Protein AF-A0AAJ1Z3J2-F1 (afdb_monomer)

Organism: NCBI:txid64104

Nearest PDB structures (foldseek):
  8h9e-assembly1_G  TM=8.142E-01  e=5.727E+00  Homo sapiens

Structure (mmCIF, N/CA/C/O backbone):
data_AF-A0AAJ1Z3J2-F1
#
_entry.id   AF-A0AAJ1Z3J2-F1
#
loop_
_atom_site.group_PDB
_atom_site.id
_atom_site.type_symbol
_atom_site.label_atom_id
_atom_site.label_alt_id
_atom_site.label_comp_id
_atom_site.label_asym_id
_atom_site.label_entity_id
_atom_site.label_seq_id
_atom_site.pdbx_PDB_ins_code
_atom_site.Cartn_x
_atom_site.Cartn_y
_atom_site.Cartn_z
_atom_site.occupancy
_atom_site.B_iso_or_equiv
_atom_site.auth_seq_id
_atom_site.auth_comp_id
_atom_site.auth_asym_id
_atom_site.auth_atom_id
_atom_site.pdbx_PDB_model_num
ATOM 1 N N . MET A 1 1 ? 12.223 12.892 -10.654 1.00 62.12 1 MET A N 1
ATOM 2 C CA . MET A 1 1 ? 12.284 12.056 -9.439 1.00 62.12 1 MET A CA 1
ATOM 3 C C . MET A 1 1 ? 13.469 11.130 -9.549 1.00 62.12 1 MET A C 1
ATOM 5 O O . MET A 1 1 ? 13.571 10.411 -10.542 1.00 62.12 1 MET A O 1
ATOM 9 N N . HIS A 1 2 ? 14.362 11.187 -8.570 1.00 77.50 2 HIS A N 1
ATOM 10 C CA . HIS A 1 2 ? 15.524 10.306 -8.504 1.00 77.50 2 HIS A CA 1
ATOM 11 C C . HIS A 1 2 ? 15.055 8.852 -8.307 1.00 77.50 2 HIS A C 1
ATOM 13 O O . HIS A 1 2 ? 14.030 8.623 -7.661 1.00 77.50 2 HIS A O 1
ATOM 19 N N . SER A 1 3 ? 15.780 7.855 -8.831 1.00 77.62 3 SER A N 1
ATOM 20 C CA . SER A 1 3 ? 15.408 6.432 -8.673 1.00 77.62 3 SER A CA 1
ATOM 21 C C . SER A 1 3 ? 15.209 6.033 -7.205 1.00 77.62 3 SER A C 1
ATOM 23 O O . SER A 1 3 ? 14.356 5.206 -6.894 1.00 77.62 3 SER A O 1
ATOM 25 N N . PHE A 1 4 ? 15.933 6.693 -6.299 1.00 79.69 4 PHE A N 1
ATOM 26 C CA . PHE A 1 4 ? 15.782 6.535 -4.854 1.00 79.69 4 PHE A CA 1
ATOM 27 C C . PHE A 1 4 ? 14.391 6.942 -4.337 1.00 79.69 4 PHE A C 1
ATOM 29 O O . PHE A 1 4 ? 13.766 6.179 -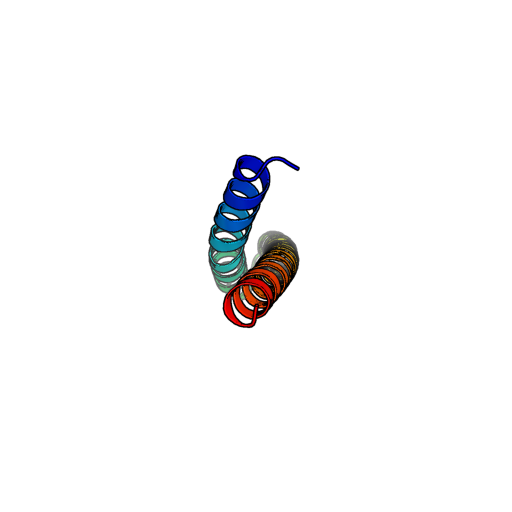3.610 1.00 79.69 4 PHE A O 1
ATOM 36 N N . GLU A 1 5 ? 13.858 8.097 -4.749 1.00 83.69 5 GLU A N 1
ATOM 37 C CA . GLU A 1 5 ? 12.532 8.570 -4.314 1.00 83.69 5 GLU A CA 1
ATOM 38 C C . GLU A 1 5 ? 11.423 7.615 -4.766 1.00 83.69 5 GLU A C 1
ATOM 40 O O . GLU A 1 5 ? 10.499 7.323 -4.008 1.00 83.69 5 GLU A O 1
ATOM 45 N N . LYS A 1 6 ? 11.539 7.082 -5.990 1.00 81.00 6 LYS A N 1
ATOM 46 C CA . LYS A 1 6 ? 10.603 6.079 -6.516 1.00 81.00 6 LYS A CA 1
ATOM 47 C C . LYS A 1 6 ? 10.641 4.789 -5.696 1.00 81.00 6 LYS A C 1
ATOM 49 O O . LYS A 1 6 ? 9.584 4.258 -5.369 1.00 81.00 6 LYS A O 1
ATOM 54 N N . ALA A 1 7 ? 11.834 4.309 -5.340 1.00 83.38 7 ALA A N 1
ATOM 55 C CA . ALA A 1 7 ? 11.998 3.109 -4.520 1.00 83.38 7 ALA A CA 1
ATOM 56 C C . ALA A 1 7 ? 11.413 3.295 -3.111 1.00 83.38 7 ALA A C 1
ATOM 58 O O . ALA A 1 7 ? 10.685 2.435 -2.622 1.00 83.38 7 ALA A O 1
ATOM 59 N N . VAL A 1 8 ? 11.667 4.449 -2.490 1.00 87.50 8 VAL A N 1
ATOM 60 C CA . VAL A 1 8 ? 11.108 4.806 -1.182 1.00 87.50 8 VAL A CA 1
ATOM 61 C C . VAL A 1 8 ? 9.577 4.837 -1.235 1.00 87.50 8 VAL A C 1
ATOM 63 O O . VAL A 1 8 ? 8.924 4.185 -0.423 1.00 87.50 8 VAL A O 1
ATOM 66 N N . LEU A 1 9 ? 8.990 5.512 -2.230 1.00 86.56 9 LEU A N 1
ATOM 67 C CA . LEU A 1 9 ? 7.536 5.547 -2.427 1.00 86.56 9 LEU A CA 1
ATOM 68 C C . LEU A 1 9 ? 6.938 4.156 -2.651 1.00 86.56 9 LEU A C 1
ATOM 70 O O . LEU A 1 9 ? 5.856 3.865 -2.138 1.00 86.56 9 LEU A O 1
ATOM 74 N N . TYR A 1 10 ? 7.636 3.293 -3.388 1.00 86.00 10 TYR A N 1
ATOM 75 C CA . TYR A 1 10 ? 7.201 1.925 -3.640 1.00 86.00 10 TYR A CA 1
ATOM 76 C C . TYR A 1 10 ? 7.160 1.094 -2.350 1.00 86.00 10 TYR A C 1
ATOM 78 O O . TYR A 1 10 ? 6.143 0.466 -2.059 1.00 86.00 10 TYR A O 1
ATOM 86 N N . ILE A 1 11 ? 8.220 1.156 -1.536 1.00 87.12 11 ILE A N 1
ATOM 87 C CA . ILE A 1 11 ? 8.306 0.451 -0.248 1.00 87.12 11 ILE A CA 1
ATOM 88 C C . ILE A 1 11 ? 7.238 0.960 0.724 1.00 87.12 11 ILE A C 1
ATOM 90 O O . ILE A 1 11 ? 6.526 0.161 1.330 1.00 87.12 11 ILE A O 1
ATOM 94 N N . PHE A 1 12 ? 7.067 2.280 0.843 1.00 86.88 12 PHE A N 1
ATOM 95 C CA . PHE A 1 12 ? 6.024 2.845 1.699 1.00 86.88 12 PHE A CA 1
ATOM 96 C C . PHE A 1 12 ? 4.625 2.432 1.237 1.00 86.88 12 PHE A C 1
ATOM 98 O O . PHE A 1 12 ? 3.820 2.002 2.060 1.00 86.88 12 PHE A O 1
ATOM 105 N N . SER A 1 13 ? 4.341 2.493 -0.066 1.00 85.69 13 SER A N 1
ATOM 106 C CA . SER A 1 13 ? 3.045 2.066 -0.614 1.00 85.69 13 SER A CA 1
ATOM 107 C C . SER A 1 13 ? 2.777 0.583 -0.340 1.00 85.69 13 SER A C 1
ATOM 109 O O . SER A 1 13 ? 1.665 0.211 0.031 1.00 85.69 13 SER A O 1
ATOM 111 N N . PHE A 1 14 ? 3.811 -0.255 -0.441 1.00 86.75 14 PHE A N 1
ATOM 112 C CA . PHE A 1 14 ? 3.717 -1.675 -0.127 1.00 86.75 14 PHE 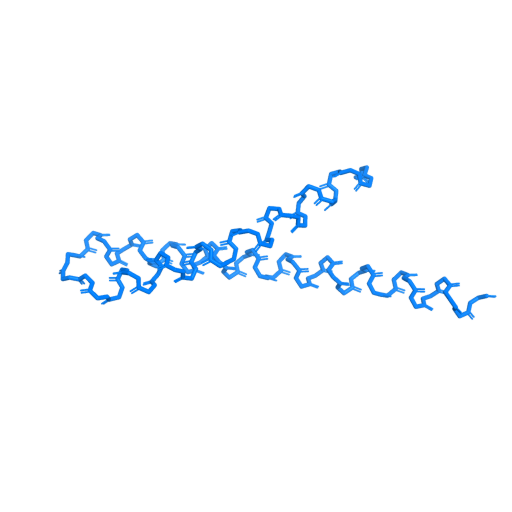A CA 1
ATOM 113 C C . PHE A 1 14 ? 3.440 -1.947 1.355 1.00 86.75 14 PHE A C 1
ATOM 115 O O . PHE A 1 14 ? 2.683 -2.857 1.659 1.00 86.75 14 PHE A O 1
ATOM 122 N N . ILE A 1 15 ? 4.024 -1.173 2.275 1.00 89.88 15 ILE A N 1
ATOM 123 C CA . ILE A 1 15 ? 3.852 -1.354 3.726 1.00 89.88 15 ILE A CA 1
ATOM 124 C C . ILE A 1 15 ? 2.510 -0.787 4.211 1.00 89.88 15 ILE A C 1
ATOM 126 O O . ILE A 1 15 ? 1.824 -1.409 5.023 1.00 89.88 15 ILE A O 1
ATOM 130 N N . PHE A 1 16 ? 2.097 0.379 3.710 1.00 87.81 16 PHE A N 1
ATOM 131 C CA . PHE A 1 16 ? 0.852 1.021 4.138 1.00 87.81 16 PHE A CA 1
ATOM 132 C C . PHE A 1 16 ? -0.400 0.263 3.695 1.00 87.81 16 PHE A C 1
ATOM 134 O O . PHE A 1 16 ? -1.405 0.291 4.406 1.00 87.81 16 PHE A O 1
ATOM 141 N N . TYR A 1 17 ? -0.336 -0.456 2.572 1.00 87.06 17 TYR A N 1
ATOM 142 C CA . TYR A 1 17 ? -1.439 -1.286 2.099 1.00 87.06 17 TYR A CA 1
ATOM 143 C C . TYR A 1 17 ? -1.882 -2.367 3.116 1.00 87.06 17 TYR A C 1
ATOM 145 O O . TYR A 1 17 ? -3.018 -2.292 3.593 1.00 87.06 17 TYR A O 1
ATOM 153 N N . PRO A 1 18 ? -1.036 -3.332 3.532 1.00 89.81 18 PRO A N 1
ATOM 154 C CA . PRO A 1 18 ? -1.416 -4.359 4.497 1.00 89.81 18 PRO A CA 1
ATOM 155 C C . PRO A 1 18 ? -1.734 -3.769 5.873 1.00 89.81 18 PRO A C 1
ATOM 157 O O . PRO A 1 18 ? -2.681 -4.219 6.515 1.00 89.81 18 PRO A O 1
ATOM 160 N N . ILE A 1 19 ? -1.017 -2.729 6.316 1.00 90.94 19 ILE A N 1
ATOM 161 C CA . ILE A 1 19 ? -1.299 -2.066 7.599 1.00 90.94 19 ILE A CA 1
ATOM 162 C C . ILE A 1 19 ? -2.702 -1.447 7.600 1.00 90.94 19 ILE A C 1
ATOM 164 O O . ILE A 1 19 ? -3.453 -1.623 8.561 1.00 90.94 19 ILE A O 1
ATOM 168 N N . GLY A 1 20 ? -3.082 -0.751 6.526 1.00 90.19 20 GLY A N 1
ATOM 169 C CA . GLY A 1 20 ? -4.405 -0.144 6.410 1.00 90.19 20 GLY A CA 1
ATOM 170 C C . GLY A 1 20 ? -5.528 -1.185 6.347 1.00 90.19 20 GLY A C 1
ATOM 171 O O . GLY A 1 20 ? -6.569 -0.990 6.976 1.00 90.19 20 GLY A O 1
ATOM 172 N N . ILE A 1 21 ? -5.298 -2.328 5.689 1.00 91.00 21 ILE A N 1
ATOM 173 C CA . ILE A 1 21 ? -6.239 -3.460 5.685 1.00 91.00 21 ILE A CA 1
ATOM 174 C C . ILE A 1 21 ? -6.395 -4.054 7.091 1.00 91.00 21 ILE A C 1
ATOM 176 O O . ILE A 1 21 ? -7.521 -4.226 7.552 1.00 91.00 21 ILE A O 1
ATOM 180 N N . ILE A 1 22 ? -5.297 -4.318 7.808 1.00 91.50 22 ILE A N 1
ATOM 181 C CA . ILE A 1 22 ? -5.341 -4.860 9.177 1.00 91.50 22 ILE A CA 1
ATOM 182 C C . ILE A 1 22 ? -6.084 -3.896 10.112 1.00 91.50 22 ILE A C 1
ATOM 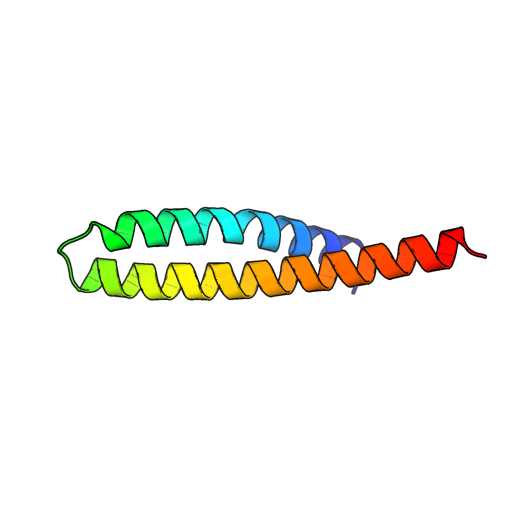184 O O . ILE A 1 22 ? -6.982 -4.313 10.846 1.00 91.50 22 ILE A O 1
ATOM 188 N N . GLY A 1 23 ? -5.768 -2.598 10.053 1.00 90.44 23 GLY A N 1
ATOM 189 C CA . GLY A 1 23 ? -6.444 -1.570 10.849 1.00 90.44 23 GLY A CA 1
ATOM 190 C C . GLY A 1 23 ? -7.943 -1.474 10.552 1.00 90.44 23 GLY A C 1
ATOM 191 O O . GLY A 1 23 ? -8.757 -1.331 11.468 1.00 90.44 23 GLY A O 1
ATOM 192 N N . TRP A 1 24 ? -8.331 -1.621 9.284 1.00 92.75 24 TRP A N 1
ATOM 193 C CA . TRP A 1 24 ? -9.735 -1.676 8.888 1.00 92.75 24 TRP A CA 1
ATOM 194 C C . TRP A 1 24 ? -10.449 -2.931 9.407 1.00 92.75 24 TRP A C 1
ATOM 196 O O . TRP A 1 24 ? -11.543 -2.813 9.962 1.00 92.75 24 TRP A O 1
ATOM 206 N N . ILE A 1 25 ? -9.826 -4.110 9.308 1.00 91.12 25 ILE A N 1
ATOM 207 C CA . ILE A 1 25 ? -10.384 -5.367 9.831 1.00 91.12 25 ILE A CA 1
ATOM 208 C C . ILE A 1 25 ? -10.635 -5.249 11.338 1.00 91.12 25 ILE A C 1
ATOM 210 O O . ILE A 1 25 ? -11.736 -5.537 11.800 1.00 91.12 25 ILE A O 1
ATOM 214 N N . ILE A 1 26 ? -9.656 -4.761 12.107 1.00 90.12 26 ILE A N 1
ATOM 215 C CA . ILE A 1 26 ? -9.795 -4.573 13.563 1.00 90.12 26 ILE A CA 1
ATOM 216 C C . ILE A 1 26 ? -10.949 -3.611 13.885 1.00 90.12 26 ILE A C 1
ATOM 218 O O . ILE A 1 26 ? -11.716 -3.821 14.826 1.00 90.12 26 ILE A O 1
ATOM 222 N N . SER A 1 27 ? -11.095 -2.555 13.089 1.00 89.69 27 SER A N 1
ATOM 223 C CA . SER A 1 27 ? -12.152 -1.561 13.250 1.00 89.69 27 SER A CA 1
ATOM 224 C C . SER A 1 27 ? -13.560 -2.108 12.972 1.00 89.69 27 SER A C 1
ATOM 226 O O . SER A 1 27 ? -14.511 -1.730 13.659 1.00 89.69 27 SER A O 1
ATOM 228 N N . LEU A 1 28 ? -13.699 -3.034 12.020 1.00 87.88 28 LEU A N 1
ATOM 229 C CA . LEU A 1 28 ? -14.967 -3.678 11.652 1.00 87.88 28 LEU A CA 1
ATOM 230 C C . LEU A 1 28 ? -15.628 -4.394 12.841 1.00 87.88 28 LEU A C 1
ATOM 232 O O . LEU A 1 28 ? -16.845 -4.301 13.031 1.00 87.88 28 LEU A O 1
ATOM 236 N N . PHE A 1 29 ? -14.810 -5.043 13.672 1.00 88.31 29 PHE A N 1
ATOM 237 C CA . PHE A 1 29 ? -15.248 -5.757 14.873 1.00 88.31 29 PHE A CA 1
ATOM 238 C C . PHE A 1 29 ? -15.448 -4.852 16.095 1.00 88.31 29 PHE A C 1
ATOM 240 O O . PHE A 1 29 ? -15.963 -5.303 17.119 1.00 88.31 29 PHE A O 1
ATOM 247 N N . SER A 1 30 ? -15.083 -3.571 16.012 1.00 87.00 30 SER A N 1
ATOM 248 C CA . SER A 1 30 ? -15.300 -2.636 17.111 1.00 87.00 30 SER A CA 1
ATOM 249 C C . SER A 1 30 ? -16.758 -2.167 17.166 1.00 87.00 30 SER A C 1
ATOM 251 O O . SER A 1 30 ? -17.370 -1.828 16.146 1.00 87.00 30 SER A O 1
ATOM 253 N N . LYS A 1 31 ? -17.311 -2.126 18.385 1.00 84.88 31 LYS A N 1
ATOM 254 C CA . LYS A 1 31 ? -18.609 -1.502 18.687 1.00 84.88 31 LYS A CA 1
ATOM 255 C C . LYS A 1 31 ? -18.504 0.018 18.855 1.00 84.88 31 LYS A C 1
ATOM 257 O O . LYS A 1 31 ? -19.529 0.691 18.798 1.00 84.88 31 LYS A O 1
ATOM 262 N N . ASP A 1 32 ? -17.291 0.557 19.000 1.00 91.00 32 ASP A N 1
ATOM 263 C CA . ASP A 1 32 ? -17.074 1.988 19.193 1.00 91.00 32 ASP A CA 1
ATOM 264 C C . ASP A 1 32 ? -17.208 2.748 17.861 1.00 91.00 32 ASP A C 1
ATOM 266 O O . ASP A 1 32 ? -16.476 2.469 16.899 1.00 91.00 32 ASP A O 1
ATOM 270 N N . PRO A 1 33 ? -18.108 3.743 17.773 1.00 86.50 33 PRO A N 1
ATOM 271 C CA . PRO A 1 33 ? -18.337 4.489 16.537 1.00 86.50 33 PRO A CA 1
ATOM 272 C C . PRO A 1 33 ? -17.100 5.280 16.082 1.00 86.50 33 PRO A C 1
ATOM 274 O O . PRO A 1 33 ? -16.869 5.422 14.877 1.00 86.50 33 PRO A O 1
ATOM 277 N N . GLU A 1 34 ? -16.263 5.742 17.015 1.00 89.62 34 GLU A N 1
ATOM 278 C CA . GLU A 1 34 ? -14.993 6.405 16.697 1.00 89.62 34 GLU A CA 1
ATOM 279 C C . GLU A 1 34 ? -13.991 5.447 16.052 1.00 89.62 34 GLU A C 1
ATOM 281 O O . GLU A 1 34 ? -13.419 5.758 15.004 1.00 89.62 34 GLU A O 1
ATOM 286 N N . ARG A 1 35 ? -13.842 4.237 16.604 1.00 87.25 35 ARG A N 1
ATOM 287 C CA . ARG A 1 35 ? -12.963 3.209 16.034 1.00 87.25 35 ARG A CA 1
ATOM 288 C C . ARG A 1 35 ? -13.420 2.798 14.641 1.00 87.25 35 ARG A C 1
ATOM 290 O O . ARG A 1 35 ? -12.574 2.644 13.762 1.00 87.25 35 ARG A O 1
ATOM 297 N N . ARG A 1 36 ? -14.733 2.711 14.394 1.00 87.69 36 ARG A N 1
ATOM 298 C CA . ARG A 1 36 ? -15.311 2.499 13.050 1.00 87.69 36 ARG A CA 1
ATOM 299 C C . ARG A 1 36 ? -14.987 3.625 12.069 1.00 87.69 36 ARG A C 1
ATOM 301 O O . ARG A 1 36 ? -14.723 3.369 10.895 1.00 87.69 36 ARG A O 1
ATOM 308 N N . LYS A 1 37 ? -14.974 4.880 12.528 1.00 90.81 37 LYS A N 1
ATOM 309 C CA . LYS A 1 37 ? -14.575 6.028 11.699 1.00 90.81 37 LYS A CA 1
ATOM 310 C C . LYS A 1 37 ? -13.093 5.957 11.325 1.00 90.81 37 LYS A C 1
ATOM 312 O O . LYS A 1 37 ? -12.776 6.169 10.158 1.00 90.81 37 LYS A O 1
ATOM 317 N N . ILE A 1 38 ? -12.224 5.595 12.270 1.00 89.69 38 ILE A N 1
ATOM 318 C CA . ILE A 1 38 ? -10.786 5.405 12.027 1.00 89.69 38 ILE A CA 1
ATOM 319 C C . ILE A 1 38 ? -10.550 4.277 11.016 1.00 89.69 38 ILE A C 1
ATOM 321 O O . ILE A 1 38 ? -9.790 4.463 10.073 1.00 89.69 38 ILE A O 1
ATOM 325 N N . GLY A 1 39 ? -11.268 3.154 11.122 1.00 90.25 39 GLY A N 1
ATOM 326 C CA . GLY A 1 39 ? -11.153 2.068 10.141 1.00 90.25 39 GLY A CA 1
ATOM 327 C C . GLY A 1 39 ? -11.511 2.483 8.723 1.00 90.25 39 GLY A C 1
ATOM 328 O O . GLY A 1 39 ? -10.841 2.066 7.782 1.00 90.25 39 GLY A O 1
ATOM 329 N N . ARG A 1 40 ? -12.524 3.344 8.547 1.00 90.50 40 ARG A N 1
ATOM 330 C CA . ARG A 1 40 ? -12.835 3.912 7.224 1.00 90.50 40 ARG A CA 1
ATOM 331 C C . ARG A 1 40 ? -11.659 4.709 6.660 1.00 90.50 40 ARG A C 1
ATOM 333 O O . ARG A 1 40 ? -11.351 4.583 5.484 1.00 90.50 40 ARG A O 1
ATOM 340 N N . VAL A 1 41 ? -10.970 5.488 7.492 1.00 92.69 41 VAL A N 1
ATOM 341 C CA . VAL A 1 41 ? -9.749 6.189 7.069 1.00 92.69 41 VAL A CA 1
ATOM 342 C C . VAL A 1 41 ? -8.649 5.186 6.714 1.00 92.69 41 VAL A C 1
ATOM 344 O O . VAL A 1 41 ? -8.038 5.321 5.660 1.00 92.69 41 VAL A O 1
ATOM 347 N N . CYS A 1 42 ? -8.450 4.139 7.522 1.00 91.75 42 CYS A N 1
ATOM 348 C CA . CYS A 1 42 ? -7.465 3.091 7.242 1.00 91.75 42 CYS A CA 1
ATOM 349 C C . CYS A 1 42 ? -7.692 2.409 5.887 1.00 91.75 42 CYS A C 1
ATOM 351 O O . CYS A 1 42 ? -6.722 2.204 5.158 1.00 91.75 42 CYS A O 1
ATOM 353 N N . ILE A 1 43 ? -8.943 2.102 5.517 1.00 91.69 43 ILE A N 1
ATOM 354 C CA . ILE A 1 43 ? -9.216 1.493 4.209 1.00 91.69 43 ILE A CA 1
ATOM 355 C C . ILE A 1 43 ? -9.006 2.473 3.057 1.00 91.69 43 ILE A C 1
ATOM 357 O O . ILE A 1 43 ? -8.471 2.060 2.036 1.00 91.69 43 ILE A O 1
ATOM 361 N N . TYR A 1 44 ? -9.334 3.762 3.212 1.00 91.62 44 TYR A N 1
ATOM 362 C CA . TYR A 1 44 ? -9.025 4.762 2.182 1.00 91.62 44 TYR A CA 1
ATOM 363 C C . TYR A 1 44 ? -7.518 4.910 1.977 1.00 91.62 44 TYR A C 1
ATOM 365 O O . TYR A 1 44 ? -7.056 4.913 0.837 1.00 91.62 44 TYR A O 1
ATOM 373 N N . THR A 1 45 ? -6.745 4.959 3.064 1.00 90.75 45 THR A N 1
ATOM 374 C CA . THR A 1 45 ? -5.282 4.983 2.992 1.00 90.75 45 THR A CA 1
ATOM 375 C C . THR A 1 45 ? -4.748 3.729 2.304 1.00 90.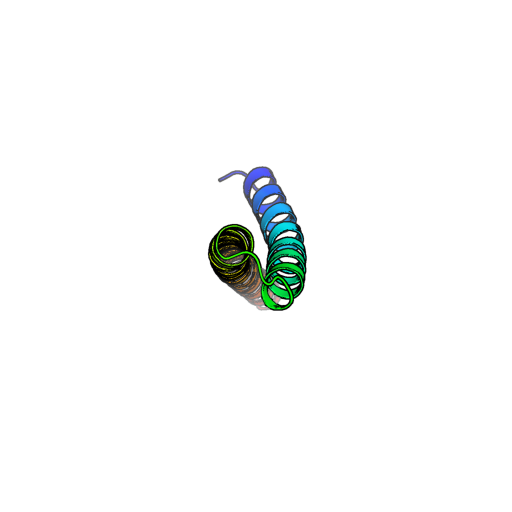75 45 THR A 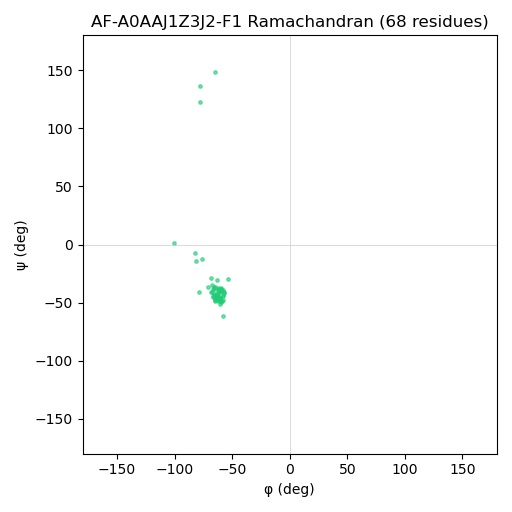C 1
ATOM 377 O O . THR A 1 45 ? -3.937 3.850 1.390 1.00 90.75 45 THR A O 1
ATOM 380 N N . ALA A 1 46 ? -5.250 2.539 2.659 1.00 91.88 46 ALA A N 1
ATOM 381 C CA . ALA A 1 46 ? -4.864 1.289 2.003 1.00 91.88 46 ALA A CA 1
ATOM 382 C C . ALA A 1 46 ? -5.151 1.321 0.494 1.00 91.88 46 ALA A C 1
ATOM 384 O O . ALA A 1 46 ? -4.300 0.941 -0.304 1.00 91.88 46 ALA A O 1
ATOM 385 N N . LEU A 1 47 ? -6.327 1.813 0.097 1.00 93.38 47 LEU A N 1
ATOM 386 C CA . LEU A 1 47 ? -6.745 1.902 -1.303 1.00 93.38 47 LEU A CA 1
ATOM 387 C C . LEU A 1 47 ? -5.825 2.825 -2.109 1.00 93.38 47 LEU A C 1
ATOM 389 O O . LEU A 1 47 ? -5.373 2.457 -3.191 1.00 93.38 47 LEU A O 1
ATOM 393 N N . ILE A 1 48 ? -5.489 3.994 -1.557 1.00 92.88 48 ILE A N 1
ATOM 394 C CA . ILE A 1 48 ? -4.557 4.940 -2.184 1.00 92.88 48 ILE A CA 1
ATOM 395 C C . ILE A 1 48 ? -3.167 4.307 -2.325 1.00 92.88 48 ILE A C 1
ATOM 397 O O . ILE A 1 48 ? -2.571 4.365 -3.401 1.00 92.88 48 ILE A O 1
ATOM 401 N N . SER A 1 49 ? -2.666 3.659 -1.270 1.00 91.38 49 SER A N 1
ATOM 402 C CA . SER A 1 49 ? -1.380 2.957 -1.303 1.00 91.38 49 SER A CA 1
ATOM 403 C C . SER A 1 49 ? -1.363 1.825 -2.333 1.00 91.38 49 SER A C 1
ATOM 405 O O . SER A 1 49 ? -0.378 1.669 -3.050 1.00 91.38 49 SER A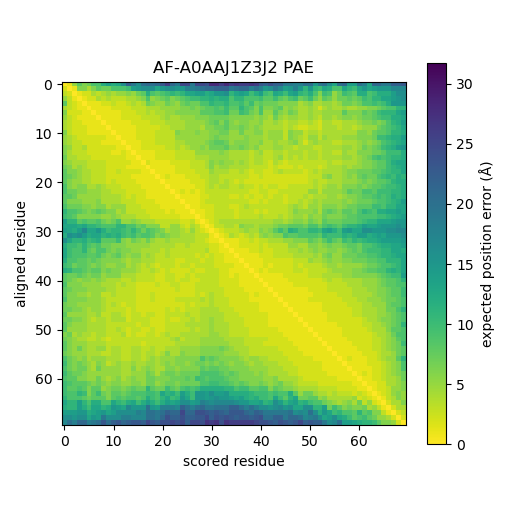 O 1
ATOM 407 N N . PHE A 1 50 ? -2.462 1.083 -2.478 1.00 90.81 50 PHE A N 1
ATOM 408 C CA . PHE A 1 50 ? -2.591 0.027 -3.480 1.00 90.81 50 PHE A CA 1
ATOM 409 C C . PHE A 1 50 ? -2.558 0.568 -4.913 1.00 90.81 50 PHE A C 1
ATOM 411 O O . PHE A 1 50 ? -1.862 0.017 -5.768 1.00 90.81 50 PHE A O 1
ATOM 418 N N . ILE A 1 51 ? -3.273 1.666 -5.179 1.00 93.69 51 ILE A N 1
ATOM 419 C CA . ILE A 1 51 ? -3.282 2.318 -6.496 1.00 93.69 51 ILE A CA 1
ATOM 420 C C . ILE A 1 51 ? -1.881 2.832 -6.844 1.00 93.69 51 ILE A C 1
ATOM 422 O O . ILE A 1 51 ? -1.403 2.600 -7.957 1.00 93.69 51 ILE A O 1
ATOM 426 N N . LEU A 1 52 ? -1.199 3.481 -5.895 1.00 91.06 52 LEU A N 1
ATOM 427 C CA . LEU A 1 52 ? 0.180 3.950 -6.069 1.00 91.06 52 LEU A CA 1
ATOM 428 C C . LEU A 1 52 ? 1.135 2.793 -6.363 1.00 91.06 52 LEU A C 1
ATOM 430 O O . LEU A 1 52 ? 1.886 2.849 -7.337 1.00 91.06 52 LEU A O 1
ATOM 434 N N . PHE A 1 53 ? 1.070 1.731 -5.561 1.00 89.12 53 PHE A N 1
ATOM 435 C CA . PHE A 1 53 ? 1.889 0.537 -5.739 1.00 89.12 53 PHE A CA 1
ATOM 436 C C . PHE A 1 53 ? 1.671 -0.101 -7.117 1.00 89.12 53 PHE A C 1
ATOM 438 O O . PHE A 1 53 ? 2.630 -0.363 -7.840 1.00 89.12 53 PHE A O 1
ATOM 445 N N . THR A 1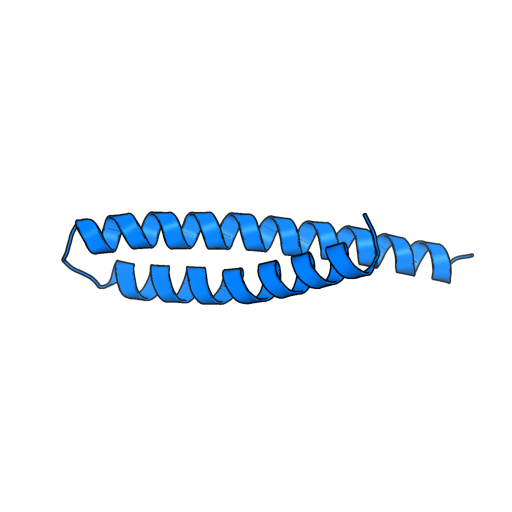 54 ? 0.410 -0.270 -7.518 1.00 89.31 54 THR A N 1
ATOM 446 C CA . THR A 1 54 ? 0.036 -0.860 -8.811 1.00 89.31 54 THR A CA 1
ATOM 447 C C . THR A 1 54 ? 0.514 -0.000 -9.976 1.00 89.31 54 THR A C 1
ATOM 449 O O . THR A 1 54 ? 1.113 -0.513 -10.917 1.00 89.31 54 THR A O 1
ATOM 452 N N . THR A 1 55 ? 0.318 1.317 -9.904 1.00 90.88 55 THR A N 1
ATOM 453 C CA . THR A 1 55 ? 0.734 2.246 -10.966 1.00 90.88 55 THR A CA 1
ATOM 454 C C . THR A 1 55 ? 2.252 2.237 -11.141 1.00 90.88 55 THR A C 1
ATOM 456 O O . THR A 1 55 ? 2.747 2.121 -12.261 1.00 90.88 55 THR A O 1
ATOM 459 N N . LEU A 1 56 ? 3.005 2.297 -10.037 1.00 88.50 56 LEU A N 1
ATOM 460 C CA . LEU A 1 56 ? 4.466 2.212 -10.064 1.00 88.50 56 LEU A CA 1
ATOM 461 C C . LEU A 1 56 ? 4.948 0.856 -10.596 1.00 88.50 56 LEU A C 1
ATOM 463 O O . LEU A 1 56 ? 5.871 0.820 -11.408 1.00 88.50 56 LEU A O 1
ATOM 467 N N . GLY A 1 57 ? 4.300 -0.238 -10.187 1.00 86.38 57 GLY A N 1
ATOM 468 C CA . GLY A 1 57 ? 4.592 -1.584 -10.675 1.00 86.38 57 GLY A CA 1
ATOM 469 C C . GLY A 1 57 ? 4.376 -1.718 -12.182 1.00 86.38 57 GLY A C 1
ATOM 470 O O . GLY A 1 57 ? 5.263 -2.201 -12.881 1.00 86.38 57 GLY A O 1
ATOM 471 N N . ILE A 1 58 ? 3.250 -1.216 -12.704 1.00 89.38 58 ILE A N 1
ATOM 472 C CA . ILE A 1 58 ? 2.942 -1.224 -14.142 1.00 89.38 58 ILE A CA 1
ATOM 473 C C . ILE A 1 58 ? 3.970 -0.399 -14.920 1.00 89.38 58 ILE A C 1
ATOM 475 O O . ILE A 1 58 ? 4.525 -0.895 -15.897 1.00 89.38 58 ILE A O 1
ATOM 479 N N . ILE A 1 59 ? 4.274 0.829 -14.485 1.00 88.12 59 ILE A N 1
ATOM 480 C CA . ILE A 1 59 ? 5.285 1.678 -15.143 1.00 88.12 59 ILE A CA 1
ATOM 481 C C . ILE A 1 59 ? 6.641 0.964 -15.180 1.00 88.12 59 ILE A C 1
ATOM 483 O O . ILE A 1 59 ? 7.329 0.976 -16.205 1.00 88.12 59 ILE A O 1
ATOM 487 N N . SER A 1 60 ? 7.026 0.329 -14.070 1.00 85.06 60 SER A N 1
ATOM 488 C CA . SER A 1 60 ? 8.294 -0.391 -13.986 1.00 85.06 60 SER A CA 1
ATOM 489 C C . SER A 1 60 ? 8.309 -1.625 -14.888 1.00 85.06 60 SER A C 1
ATOM 491 O O . SER A 1 60 ? 9.310 -1.862 -15.558 1.00 85.06 60 SER A O 1
ATOM 493 N N . PHE A 1 61 ? 7.204 -2.373 -14.954 1.00 85.94 61 PHE A N 1
ATOM 494 C CA . PHE A 1 61 ? 7.047 -3.517 -15.848 1.00 85.94 61 PHE A CA 1
ATOM 495 C C . PHE A 1 61 ? 7.177 -3.099 -17.317 1.00 85.94 61 PHE A C 1
ATOM 497 O O . PHE A 1 61 ? 8.027 -3.633 -18.021 1.00 85.94 61 PHE A O 1
ATOM 504 N N . TYR A 1 62 ? 6.434 -2.074 -17.752 1.00 86.75 62 TYR A N 1
ATOM 505 C CA . TYR A 1 62 ? 6.531 -1.532 -19.114 1.00 86.75 62 TYR A CA 1
ATOM 506 C C . TYR A 1 62 ? 7.947 -1.072 -19.466 1.00 86.75 62 TYR A C 1
ATOM 508 O O . TYR A 1 62 ? 8.417 -1.326 -20.575 1.00 86.75 62 TYR A O 1
ATOM 516 N N . SER A 1 63 ? 8.640 -0.418 -18.530 1.00 83.50 63 SER A N 1
ATOM 517 C CA . SER A 1 63 ? 10.023 0.021 -18.746 1.00 83.50 63 SER A CA 1
ATOM 518 C C . SER A 1 63 ? 10.951 -1.171 -18.992 1.00 83.50 63 SER A C 1
ATOM 520 O O . SER A 1 63 ? 11.728 -1.150 -19.940 1.00 83.50 63 SER A O 1
ATOM 522 N N . ILE A 1 64 ? 10.833 -2.235 -18.189 1.00 83.75 64 ILE A N 1
ATOM 523 C CA . ILE A 1 64 ? 11.639 -3.455 -18.345 1.00 83.75 64 ILE A CA 1
ATOM 524 C C . ILE A 1 64 ? 11.308 -4.152 -19.669 1.00 83.75 64 ILE A C 1
ATOM 526 O O . ILE A 1 64 ? 12.218 -4.455 -20.433 1.00 83.75 64 ILE A O 1
ATOM 530 N N . THR A 1 65 ? 10.025 -4.360 -19.980 1.00 82.38 65 THR A N 1
ATOM 531 C CA . THR A 1 65 ? 9.597 -5.024 -21.222 1.00 82.38 65 THR A CA 1
ATOM 532 C C . THR A 1 65 ? 10.066 -4.272 -22.468 1.00 82.38 65 THR A C 1
ATOM 534 O O . THR A 1 65 ? 10.498 -4.900 -23.431 1.00 82.38 65 THR A O 1
ATOM 537 N N . THR A 1 66 ? 10.032 -2.938 -22.449 1.00 79.00 66 THR A N 1
ATOM 538 C CA . THR A 1 66 ? 10.509 -2.107 -23.568 1.00 79.00 66 THR A CA 1
ATOM 539 C C . THR A 1 66 ? 12.029 -2.194 -23.724 1.00 79.00 66 THR A C 1
ATOM 541 O O . THR A 1 66 ? 12.517 -2.316 -24.839 1.00 79.00 66 THR A O 1
ATOM 544 N N . ILE A 1 67 ? 12.788 -2.186 -22.623 1.00 74.00 67 ILE A N 1
ATOM 545 C CA . ILE A 1 67 ? 14.252 -2.339 -22.666 1.00 74.00 67 ILE A CA 1
ATOM 546 C C . ILE A 1 67 ? 14.650 -3.744 -23.139 1.00 74.00 67 ILE A C 1
ATOM 548 O O . ILE A 1 67 ? 15.606 -3.880 -23.887 1.00 74.00 67 ILE A O 1
ATOM 552 N N . SER A 1 68 ? 13.933 -4.792 -22.727 1.00 67.69 68 SER A N 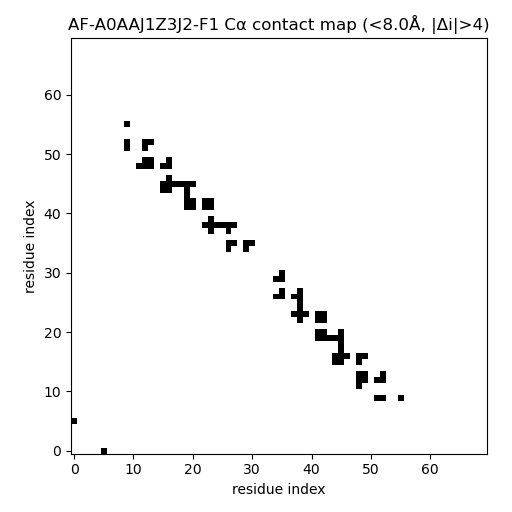1
ATOM 553 C CA . SER A 1 68 ? 14.235 -6.177 -23.121 1.00 67.69 68 SER A CA 1
ATOM 554 C C . SER A 1 68 ? 13.814 -6.547 -24.548 1.00 67.69 68 SER A C 1
ATOM 556 O O . SER A 1 68 ? 14.181 -7.624 -25.009 1.00 6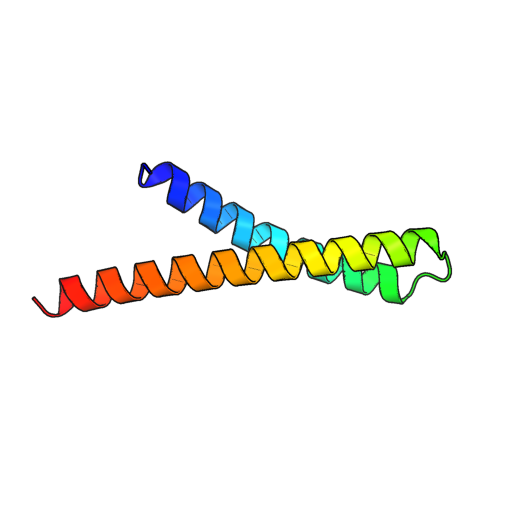7.69 68 SER A O 1
ATOM 558 N N . SER A 1 69 ? 13.015 -5.718 -25.222 1.00 61.56 69 SER A N 1
ATOM 559 C CA . SER A 1 69 ? 12.562 -5.944 -26.606 1.00 61.56 69 SER A CA 1
ATOM 560 C C . SER A 1 69 ? 13.343 -5.136 -27.650 1.00 61.56 69 SER A C 1
ATOM 562 O O . SER A 1 69 ? 13.039 -5.243 -28.839 1.00 61.56 69 SER A O 1
ATOM 564 N N . LEU A 1 70 ? 14.335 -4.356 -27.206 1.00 53.19 70 LEU A N 1
ATOM 565 C CA . LEU A 1 70 ? 15.253 -3.560 -28.022 1.00 53.19 70 LEU A CA 1
ATOM 566 C C . LEU A 1 70 ? 16.610 -4.265 -28.145 1.00 53.19 70 LEU A C 1
ATOM 568 O O . LEU A 1 70 ? 17.205 -4.182 -29.240 1.00 53.19 70 LEU A O 1
#

Solvent-accessible surface area (backbone atoms only — not comparable to full-atom values): 3617 Å² total; per-residue (Å²): 131,57,74,64,58,55,52,52,52,41,53,50,19,58,53,44,22,60,52,13,47,52,47,21,56,61,16,70,76,44,88,47,70,65,49,37,53,52,15,55,51,25,40,52,52,13,52,52,20,45,52,50,34,51,52,53,50,51,55,51,48,53,52,51,54,56,62,75,74,109

Mean predicted aligned error: 5.89 Å

Foldseek 3Di:
DPPVVLVVLLVVLVVLQVVLVVQLVVLVPDPDVVSVVVNVVSVVSNVVSVVSNVVSVVVVVVVVVVVVVD

Radius of gyration: 16.2 Å; Cα contacts (8 Å, |Δi|>4): 49; chains: 1; bounding box: 34×18×47 Å

pLDDT: mean 86.33, std 7.47, range [53.19, 93.69]

Sequence (70 aa):
MHSFEKAVLYIFSFIFYPIGIIGWIISLFSKDPERRKIGRVCIYTALISFILFTTLGIISFYSITTISSL

Secondary structure (DSSP, 8-state):
--HHHHHHHHHHHHHHHHHHHHHHHHHHT---HHHHHHHHHHHHHHHHHHHHHHHHHHHHHHHHHHHHT-